Protein AF-A0A444ZGU7-F1 (afdb_monomer_lite)

Secondary structure (DSSP, 8-state):
--S-SGGG-SSSSS----TT-HHHHHHHHHHHHHHHHTT-EEEE-TTS-EEEEE--S-TTSPPEEE-------TT--SSTTHHHHHHHHHHHHHHHHTT-GGG-SS-EEE-

Radius of gyration: 14.43 Å; chains: 1; bounding box: 28×27×40 Å

Structure (mmCIF, N/CA/C/O backbone):
data_AF-A0A444ZGU7-F1
#
_entry.id   AF-A0A444ZGU7-F1
#
loop_
_atom_site.group_PDB
_atom_site.id
_atom_site.type_symbol
_atom_site.label_atom_id
_atom_site.label_alt_id
_atom_site.label_comp_id
_atom_site.label_asym_id
_atom_site.label_entity_id
_atom_site.label_seq_id
_atom_site.pdbx_PDB_ins_code
_atom_site.Cartn_x
_atom_site.Cartn_y
_atom_site.Cartn_z
_atom_site.occupancy
_atom_site.B_iso_or_equiv
_atom_site.auth_seq_id
_atom_site.auth_comp_id
_atom_site.auth_asym_id
_atom_site.auth_atom_id
_atom_site.pdbx_PDB_model_num
ATOM 1 N N . MET A 1 1 ? 0.904 -12.650 -3.189 1.00 57.28 1 MET A N 1
ATOM 2 C CA . MET A 1 1 ? 0.657 -11.236 -3.520 1.00 57.28 1 MET A CA 1
ATOM 3 C C . MET A 1 1 ? 1.992 -10.650 -3.944 1.00 57.28 1 MET A C 1
ATOM 5 O O . MET A 1 1 ? 2.864 -10.543 -3.095 1.00 57.28 1 MET A O 1
ATOM 9 N N . LEU A 1 2 ? 2.229 -10.452 -5.240 1.00 61.28 2 LEU A N 1
ATOM 10 C CA . LEU A 1 2 ? 3.538 -10.039 -5.761 1.00 61.28 2 LEU A CA 1
ATOM 11 C C . LEU A 1 2 ? 3.323 -9.073 -6.930 1.00 61.28 2 LEU A C 1
ATOM 13 O O . LEU A 1 2 ? 2.616 -9.415 -7.871 1.00 61.28 2 LEU A O 1
ATOM 17 N N . LEU A 1 3 ? 3.920 -7.877 -6.870 1.00 67.12 3 LEU A N 1
ATOM 18 C CA . LEU A 1 3 ? 3.898 -6.867 -7.946 1.00 67.12 3 LEU A CA 1
ATOM 19 C C . LEU A 1 3 ? 4.990 -7.142 -8.992 1.00 67.12 3 LEU A C 1
ATOM 21 O O . LEU A 1 3 ? 5.708 -6.227 -9.395 1.00 67.12 3 LEU A O 1
ATOM 25 N N . LEU A 1 4 ? 5.146 -8.418 -9.349 1.00 61.81 4 LEU A N 1
ATOM 26 C CA . LEU A 1 4 ? 6.266 -8.956 -10.133 1.00 61.81 4 LEU A CA 1
ATOM 27 C C . LEU A 1 4 ? 5.841 -9.514 -11.490 1.00 61.81 4 LEU A C 1
ATOM 29 O O . LEU A 1 4 ? 6.667 -10.035 -12.229 1.00 61.81 4 LEU A O 1
ATOM 33 N N . ASP A 1 5 ? 4.545 -9.476 -11.764 1.00 66.25 5 ASP A N 1
ATOM 34 C CA . ASP A 1 5 ? 3.967 -10.030 -12.976 1.00 66.25 5 ASP A CA 1
ATOM 35 C C . ASP A 1 5 ? 4.243 -9.095 -14.168 1.00 66.25 5 A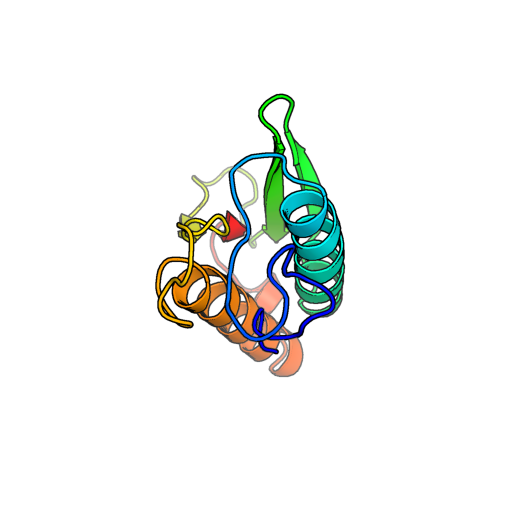SP A C 1
ATOM 37 O O . ASP A 1 5 ? 4.213 -7.870 -14.015 1.00 66.25 5 ASP A O 1
ATOM 41 N N . GLU A 1 6 ? 4.444 -9.659 -15.362 1.00 68.00 6 GLU A N 1
ATOM 42 C CA . GLU A 1 6 ? 4.458 -8.918 -16.634 1.00 68.00 6 GLU A CA 1
ATOM 43 C C . GLU A 1 6 ? 3.190 -8.060 -16.783 1.00 68.00 6 GLU A C 1
ATOM 45 O O . GLU A 1 6 ? 3.219 -6.972 -17.358 1.00 68.00 6 GLU A O 1
ATOM 50 N N . GLN A 1 7 ? 2.083 -8.480 -16.159 1.00 81.06 7 GLN A N 1
ATOM 51 C CA . GLN A 1 7 ? 0.843 -7.705 -16.084 1.00 81.06 7 GLN A CA 1
ATOM 52 C C . GLN A 1 7 ? 1.013 -6.305 -15.477 1.00 81.06 7 GLN A C 1
ATOM 54 O O . GLN A 1 7 ? 0.190 -5.430 -15.741 1.00 81.06 7 GLN A O 1
ATOM 59 N N . VAL A 1 8 ? 2.052 -6.054 -14.679 1.00 92.12 8 VAL A N 1
ATOM 60 C CA . VAL A 1 8 ? 2.316 -4.757 -14.033 1.00 92.12 8 VAL A CA 1
ATOM 61 C C . VAL A 1 8 ? 3.700 -4.201 -14.364 1.00 92.12 8 VAL A C 1
ATOM 63 O O . VAL A 1 8 ? 4.241 -3.405 -13.592 1.00 92.12 8 VAL A O 1
ATOM 66 N N . SER A 1 9 ? 4.257 -4.595 -15.511 1.00 95.06 9 SER A N 1
ATOM 67 C CA . SER A 1 9 ? 5.468 -4.005 -16.073 1.00 95.06 9 SER A CA 1
ATOM 68 C C . SER A 1 9 ? 5.256 -3.543 -17.515 1.00 95.06 9 SER A C 1
ATOM 70 O O . SER A 1 9 ? 4.440 -4.113 -18.235 1.00 95.06 9 SER A O 1
ATOM 72 N N . ASP A 1 10 ? 5.935 -2.466 -17.910 1.00 95.94 10 ASP A N 1
ATOM 73 C CA . ASP A 1 10 ? 5.999 -1.999 -19.300 1.00 95.94 10 ASP A CA 1
ATOM 74 C C . ASP A 1 10 ? 7.217 -2.580 -20.046 1.00 95.94 10 ASP A C 1
ATOM 76 O O . ASP A 1 10 ? 7.242 -2.571 -21.276 1.00 95.94 10 ASP A O 1
ATOM 80 N N . GLY A 1 11 ? 8.199 -3.122 -19.315 1.00 93.00 11 GLY A N 1
ATOM 81 C CA . GLY A 1 11 ? 9.356 -3.821 -19.867 1.00 93.00 11 GLY A CA 1
ATOM 82 C C . GLY A 1 11 ? 9.021 -5.264 -20.254 1.00 93.00 11 GLY A C 1
ATOM 83 O O . GLY A 1 11 ? 8.226 -5.934 -19.596 1.00 93.00 11 GLY A O 1
ATOM 84 N N . ASN A 1 12 ? 9.645 -5.763 -21.323 1.00 91.31 12 ASN A N 1
ATOM 85 C CA . ASN A 1 12 ? 9.523 -7.161 -21.736 1.00 91.31 12 ASN A CA 1
ATOM 86 C C . ASN A 1 12 ? 10.705 -7.970 -21.184 1.00 91.31 12 ASN A C 1
ATOM 88 O O . ASN A 1 12 ? 11.838 -7.788 -21.630 1.00 91.31 12 ASN A O 1
ATOM 92 N N . GLY A 1 13 ? 10.444 -8.858 -20.223 1.00 90.12 13 GLY A N 1
ATOM 93 C CA . GLY A 1 13 ? 11.469 -9.687 -19.580 1.00 90.12 13 GLY A CA 1
ATOM 94 C C . GLY A 1 13 ? 12.277 -8.996 -18.473 1.00 90.12 13 GLY A C 1
ATOM 95 O O . GLY A 1 13 ? 13.205 -9.604 -17.944 1.00 90.12 13 GLY A O 1
ATOM 96 N N . TYR A 1 14 ? 11.931 -7.760 -18.102 1.00 92.56 14 TYR A N 1
ATOM 97 C CA . TYR A 1 14 ? 12.518 -7.034 -16.972 1.00 92.56 14 TYR A CA 1
ATOM 98 C C . TYR A 1 14 ? 11.478 -6.124 -16.308 1.00 92.56 14 TYR A C 1
ATOM 100 O O . TYR A 1 14 ? 10.465 -5.785 -16.916 1.00 92.56 14 TYR A O 1
ATOM 108 N N . LEU A 1 15 ? 11.727 -5.722 -15.057 1.00 94.44 15 LEU A N 1
ATOM 109 C CA . LEU A 1 15 ? 10.813 -4.861 -14.310 1.00 94.44 15 LEU A CA 1
ATOM 110 C C . LEU A 1 15 ? 11.050 -3.385 -14.640 1.00 94.44 15 LEU A C 1
ATOM 112 O O . LEU A 1 15 ? 12.080 -2.803 -14.314 1.00 94.44 15 LEU A O 1
ATOM 116 N N . GLU A 1 16 ? 10.041 -2.778 -15.238 1.00 95.62 16 GLU A N 1
ATOM 117 C CA . GLU A 1 16 ? 9.908 -1.342 -15.453 1.00 95.62 16 GLU A CA 1
ATOM 118 C C . GLU A 1 16 ? 8.467 -0.912 -15.189 1.00 95.62 16 GLU A C 1
ATOM 120 O O . GLU A 1 16 ? 7.525 -1.432 -15.795 1.00 95.62 16 GLU A O 1
ATOM 125 N N . ARG A 1 17 ? 8.298 0.026 -14.258 1.00 96.12 17 ARG A N 1
ATOM 126 C CA . ARG A 1 17 ? 7.020 0.636 -13.892 1.00 96.12 17 ARG A CA 1
ATOM 127 C C . ARG A 1 17 ? 7.275 2.066 -13.425 1.00 96.12 17 ARG A C 1
ATOM 129 O O . ARG A 1 17 ? 7.289 2.346 -12.232 1.00 96.12 17 ARG A O 1
ATOM 136 N N . THR A 1 18 ? 7.529 2.969 -14.361 1.00 96.06 18 THR A N 1
ATOM 137 C CA . THR A 1 18 ? 7.834 4.370 -14.039 1.00 96.06 18 THR A CA 1
ATOM 138 C C . THR A 1 18 ? 6.588 5.135 -13.576 1.00 96.06 18 THR A C 1
ATOM 140 O O . THR A 1 18 ? 5.449 4.684 -13.729 1.00 96.06 18 THR A O 1
ATOM 143 N N . PHE A 1 19 ? 6.791 6.299 -12.953 1.00 94.00 19 PHE A N 1
ATOM 144 C CA . PHE A 1 19 ? 5.699 7.102 -12.404 1.00 94.00 19 PHE A CA 1
ATOM 145 C C . PHE A 1 19 ? 4.641 7.440 -13.472 1.00 94.00 19 PHE A C 1
ATOM 147 O O . PHE A 1 19 ? 4.966 7.958 -14.538 1.00 94.00 19 PHE A O 1
ATOM 154 N N . LEU A 1 20 ? 3.372 7.136 -13.170 1.00 93.75 20 LEU A N 1
ATOM 155 C CA . LEU A 1 20 ? 2.203 7.312 -14.050 1.00 93.75 20 LEU A CA 1
ATOM 156 C C . LEU A 1 20 ? 2.268 6.590 -15.409 1.00 93.75 20 LEU A C 1
ATOM 158 O O . LEU A 1 20 ? 1.474 6.886 -16.304 1.00 93.75 20 LEU A O 1
ATOM 162 N N . SER A 1 21 ? 3.163 5.613 -15.568 1.00 96.19 21 SER A N 1
ATOM 163 C CA . SER A 1 21 ? 3.187 4.764 -16.757 1.00 96.19 21 SER A CA 1
ATOM 164 C C . SER A 1 21 ? 1.937 3.867 -16.843 1.00 96.19 21 SER A C 1
ATOM 166 O O . SER A 1 21 ? 1.237 3.661 -15.841 1.00 96.19 21 SER A O 1
ATOM 168 N N . PRO A 1 22 ? 1.634 3.269 -18.010 1.00 96.12 22 PRO A N 1
ATOM 169 C CA . PRO A 1 22 ? 0.564 2.281 -18.122 1.00 96.12 22 PRO A CA 1
ATOM 170 C C . PRO A 1 22 ? 0.692 1.133 -17.107 1.00 96.12 22 PRO A C 1
ATOM 172 O O . PRO A 1 22 ? -0.314 0.732 -16.517 1.00 96.12 22 PRO A O 1
ATOM 175 N N . ALA A 1 23 ? 1.905 0.627 -16.852 1.00 95.75 23 ALA A N 1
ATOM 176 C CA . ALA A 1 23 ? 2.156 -0.362 -15.802 1.00 95.75 23 ALA A CA 1
ATOM 177 C C . ALA A 1 23 ? 1.835 0.157 -14.401 1.00 95.75 23 ALA A C 1
ATOM 179 O O . ALA A 1 23 ? 1.304 -0.596 -13.583 1.00 95.75 23 ALA A O 1
ATOM 180 N N . SER A 1 24 ? 2.115 1.434 -14.124 1.00 95.25 24 SER A N 1
ATOM 181 C CA . SER A 1 24 ? 1.765 2.061 -12.848 1.00 95.25 24 SER A CA 1
ATOM 182 C C . SER A 1 24 ? 0.252 2.029 -12.628 1.00 95.25 24 SER A C 1
ATOM 184 O O . SER A 1 24 ? -0.214 1.555 -11.594 1.00 95.25 24 SER A O 1
ATOM 186 N N . MET A 1 25 ? -0.534 2.370 -13.651 1.00 95.38 25 MET A N 1
ATOM 187 C CA . MET A 1 25 ? -1.999 2.295 -13.582 1.00 95.38 25 MET A CA 1
ATOM 188 C C . MET A 1 25 ? -2.517 0.865 -13.368 1.00 95.38 25 MET A C 1
ATOM 190 O O . MET A 1 25 ? -3.443 0.656 -12.581 1.00 95.38 25 MET A O 1
ATOM 194 N N . ARG A 1 26 ? -1.912 -0.137 -14.026 1.00 95.56 26 ARG A N 1
ATOM 195 C CA . ARG A 1 26 ? -2.255 -1.555 -13.807 1.00 95.56 26 ARG A CA 1
ATOM 196 C C . ARG A 1 26 ? -1.956 -1.979 -12.369 1.00 95.56 26 A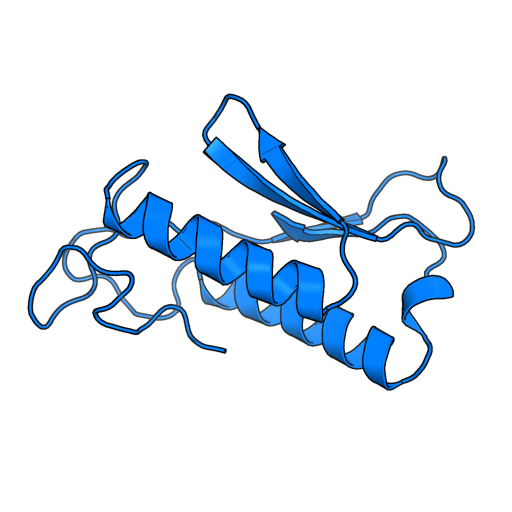RG A C 1
ATOM 198 O O . ARG A 1 26 ? -2.809 -2.573 -11.715 1.00 95.56 26 ARG A O 1
ATOM 205 N N . ALA A 1 27 ? -0.788 -1.611 -11.849 1.00 95.69 27 ALA A N 1
ATOM 206 C CA . ALA A 1 27 ? -0.409 -1.907 -10.474 1.00 95.69 27 ALA A CA 1
ATOM 207 C C . ALA A 1 27 ? -1.303 -1.200 -9.443 1.00 95.69 27 ALA A C 1
ATOM 209 O O . ALA A 1 27 ? -1.637 -1.822 -8.440 1.00 95.69 27 ALA A O 1
ATOM 210 N N . ILE A 1 28 ? -1.752 0.038 -9.691 1.00 96.12 28 ILE A N 1
ATOM 211 C CA . ILE A 1 28 ? -2.704 0.736 -8.809 1.00 96.12 28 ILE A CA 1
ATOM 212 C C . ILE A 1 28 ? -3.976 -0.100 -8.652 1.00 96.12 28 ILE A C 1
ATOM 214 O O . ILE A 1 28 ? -4.430 -0.315 -7.530 1.00 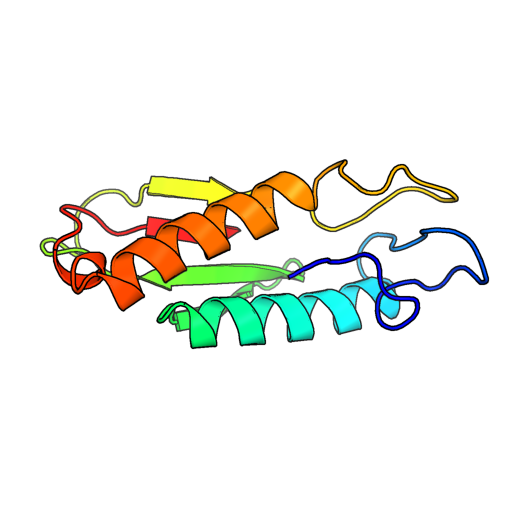96.12 28 ILE A O 1
ATOM 218 N N . ASN A 1 29 ? -4.534 -0.612 -9.752 1.00 95.69 29 ASN A N 1
ATOM 219 C CA . ASN A 1 29 ? -5.748 -1.429 -9.702 1.00 95.69 29 ASN A CA 1
ATOM 220 C C . ASN A 1 29 ? -5.532 -2.717 -8.897 1.00 95.69 29 ASN A C 1
ATOM 222 O O . ASN A 1 29 ? -6.315 -3.012 -7.999 1.00 95.69 29 ASN A O 1
ATOM 226 N N . VAL A 1 30 ? -4.421 -3.417 -9.139 1.00 96.12 30 VAL A N 1
ATOM 227 C CA . VAL A 1 30 ? -4.059 -4.638 -8.402 1.00 96.12 30 VAL A CA 1
ATOM 228 C C . VAL A 1 30 ? -3.883 -4.365 -6.901 1.00 96.12 30 VAL A C 1
ATOM 230 O O . VAL A 1 30 ? -4.392 -5.106 -6.062 1.00 96.12 30 VAL A O 1
ATOM 233 N N . ILE A 1 31 ? -3.196 -3.279 -6.536 1.00 96.75 31 ILE A N 1
ATOM 234 C CA . ILE A 1 31 ? -2.998 -2.889 -5.133 1.00 96.75 31 ILE A CA 1
ATOM 235 C C . ILE A 1 31 ? -4.342 -2.586 -4.463 1.00 96.75 31 ILE A C 1
ATOM 237 O O . ILE A 1 31 ? -4.567 -3.019 -3.331 1.00 96.75 31 ILE A O 1
ATOM 241 N N . ARG A 1 32 ? -5.249 -1.885 -5.154 1.00 97.69 32 ARG A N 1
ATOM 242 C CA . ARG A 1 32 ? -6.590 -1.583 -4.635 1.00 97.69 32 ARG A CA 1
ATOM 243 C C . ARG A 1 32 ? -7.394 -2.847 -4.368 1.00 97.69 32 ARG A C 1
ATOM 245 O O . ARG A 1 32 ? -7.949 -2.970 -3.281 1.00 97.69 32 ARG A O 1
ATOM 252 N N . GLU A 1 33 ? -7.398 -3.798 -5.298 1.00 97.31 33 GLU A N 1
ATOM 253 C CA . GLU A 1 33 ? -8.075 -5.088 -5.113 1.00 97.31 33 GLU A CA 1
ATOM 254 C C . GLU A 1 33 ? -7.559 -5.819 -3.869 1.00 97.31 33 GLU A C 1
ATOM 256 O O . GLU A 1 33 ? -8.335 -6.341 -3.067 1.00 97.31 33 GLU A O 1
ATOM 261 N N . TRP A 1 34 ? -6.244 -5.809 -3.648 1.00 97.94 34 TRP A N 1
ATOM 262 C CA . TRP A 1 34 ? -5.648 -6.427 -2.467 1.00 97.94 34 TRP A CA 1
ATOM 263 C C . TRP A 1 34 ? -5.971 -5.692 -1.165 1.00 97.94 34 TRP A C 1
ATOM 265 O O . TRP A 1 34 ? -6.215 -6.331 -0.140 1.00 97.94 34 TRP A O 1
ATOM 275 N N . MET A 1 35 ? -5.990 -4.359 -1.183 1.00 98.50 35 MET A N 1
ATOM 276 C CA . MET A 1 35 ? -6.421 -3.552 -0.041 1.00 98.50 35 MET A CA 1
ATOM 277 C C . MET A 1 35 ? -7.896 -3.824 0.300 1.00 98.50 35 MET A C 1
ATOM 279 O O . MET A 1 35 ? -8.229 -4.045 1.466 1.00 98.50 35 MET A O 1
ATOM 283 N N . GLU A 1 36 ? -8.775 -3.883 -0.700 1.00 98.56 36 GLU A N 1
ATOM 284 C CA . GLU A 1 36 ? -10.202 -4.191 -0.533 1.00 98.56 36 GLU A CA 1
ATOM 285 C C . GLU A 1 36 ? -10.404 -5.608 0.025 1.00 98.56 36 GLU A C 1
ATOM 287 O O . GLU A 1 36 ? -11.129 -5.812 1.009 1.00 98.56 36 GLU A O 1
ATOM 292 N N . ASP A 1 37 ? -9.668 -6.589 -0.500 1.00 98.19 37 ASP A N 1
ATOM 293 C CA . ASP A 1 37 ? -9.637 -7.948 0.037 1.00 98.19 37 ASP A CA 1
ATOM 294 C C . ASP A 1 37 ? -9.120 -7.985 1.493 1.00 98.19 37 ASP A C 1
ATOM 296 O O . ASP A 1 37 ? -9.636 -8.732 2.342 1.00 98.19 37 ASP A O 1
ATOM 300 N N . ALA A 1 38 ? -8.175 -7.111 1.846 1.00 98.38 38 ALA A N 1
ATOM 301 C CA . ALA A 1 38 ? -7.706 -6.887 3.214 1.00 98.38 38 ALA A CA 1
ATOM 302 C C . ALA A 1 38 ? -8.693 -6.109 4.107 1.00 98.38 38 ALA A C 1
ATOM 304 O O . ALA A 1 38 ? -8.470 -6.023 5.312 1.00 98.38 38 ALA A O 1
ATOM 305 N N . GLY A 1 39 ? -9.835 -5.662 3.570 1.00 98.12 39 GLY A N 1
ATOM 306 C CA . GLY A 1 39 ? -10.900 -4.969 4.307 1.00 98.12 39 GLY A CA 1
ATOM 307 C C . GLY A 1 39 ? -10.699 -3.465 4.437 1.00 98.12 39 GLY A C 1
ATOM 308 O O . GLY A 1 39 ? -11.288 -2.855 5.325 1.00 98.12 39 GLY A O 1
ATOM 309 N N . LEU A 1 40 ? -9.861 -2.879 3.588 1.00 98.56 40 LEU A N 1
ATOM 310 C CA . LEU A 1 40 ? -9.599 -1.449 3.569 1.00 98.56 40 LEU A CA 1
ATOM 311 C C . LEU A 1 40 ? -10.536 -0.775 2.563 1.00 98.56 40 LEU A C 1
ATOM 313 O O . LEU A 1 40 ? -10.820 -1.312 1.493 1.00 98.56 40 LEU A O 1
ATOM 317 N N . ARG A 1 41 ? -10.969 0.444 2.878 1.00 98.38 41 ARG A N 1
ATOM 318 C CA . ARG A 1 41 ? -11.557 1.361 1.899 1.00 98.38 41 ARG A CA 1
ATOM 319 C C . ARG A 1 41 ? -10.437 1.956 1.050 1.00 98.38 41 ARG A C 1
ATOM 321 O O . ARG A 1 41 ? -9.481 2.471 1.623 1.00 98.38 41 ARG A O 1
ATOM 328 N N . THR A 1 42 ? -10.582 1.963 -0.274 1.00 98.62 42 THR A N 1
ATOM 329 C CA . THR A 1 42 ? -9.554 2.497 -1.182 1.00 98.62 42 THR A CA 1
ATOM 330 C C . THR A 1 42 ? -9.974 3.779 -1.891 1.00 98.62 42 THR A C 1
ATOM 332 O O . THR A 1 42 ? -11.163 4.032 -2.100 1.00 98.62 42 THR A O 1
ATOM 335 N N . TRP A 1 43 ? -8.992 4.605 -2.251 1.00 98.31 43 TRP A N 1
ATOM 336 C CA . TRP A 1 43 ? -9.140 5.717 -3.193 1.00 98.31 43 TRP A CA 1
ATOM 337 C C . TRP A 1 43 ? -7.790 6.034 -3.847 1.00 98.31 43 TRP A C 1
ATOM 339 O O . TRP A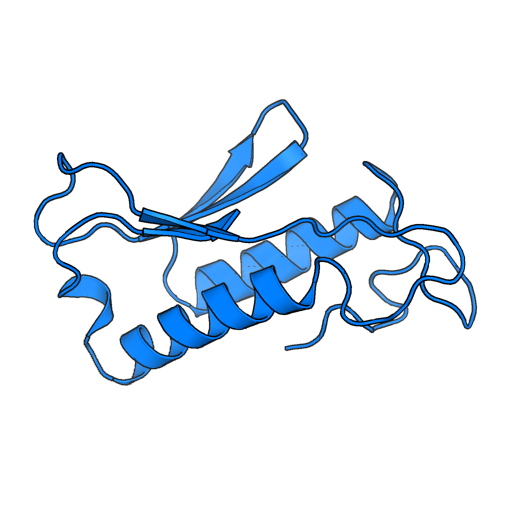 1 43 ? -6.749 5.553 -3.402 1.00 98.31 43 TRP A O 1
ATOM 349 N N . VAL A 1 44 ? -7.816 6.837 -4.910 1.00 97.19 44 VAL A N 1
ATOM 350 C CA . VAL A 1 44 ? -6.616 7.411 -5.531 1.00 97.19 44 VAL A CA 1
ATOM 351 C C . VAL A 1 44 ? -6.701 8.926 -5.382 1.00 97.19 44 VAL A C 1
ATOM 353 O O . VAL A 1 44 ? -7.763 9.500 -5.636 1.00 97.19 44 VAL A O 1
ATOM 356 N N . ASP A 1 45 ? -5.634 9.563 -4.904 1.00 96.06 45 ASP A N 1
ATOM 357 C CA . ASP A 1 45 ? -5.593 11.021 -4.756 1.00 96.06 45 ASP A CA 1
ATOM 358 C C . ASP A 1 45 ? -5.305 11.733 -6.093 1.00 96.06 45 ASP A C 1
ATOM 360 O O . ASP A 1 45 ? -5.040 11.110 -7.122 1.00 96.06 45 ASP A O 1
ATOM 364 N N . GLN A 1 46 ? -5.353 13.067 -6.099 1.00 94.69 46 GLN A N 1
ATOM 365 C CA . GLN A 1 46 ? -5.099 13.858 -7.308 1.00 94.69 46 GLN A CA 1
ATOM 366 C C . GLN A 1 46 ? -3.654 13.748 -7.824 1.00 94.69 46 GLN A C 1
ATOM 368 O O . GLN A 1 46 ? -3.393 14.143 -8.958 1.00 94.69 46 GLN A O 1
ATOM 373 N N . MET A 1 47 ? -2.724 13.244 -7.009 1.00 93.38 47 MET A N 1
ATOM 374 C CA . MET A 1 47 ? -1.319 13.040 -7.368 1.00 93.38 47 MET A CA 1
ATOM 375 C C . MET A 1 47 ? -1.052 11.612 -7.874 1.00 93.38 47 MET A C 1
ATOM 377 O O . MET A 1 47 ? 0.082 11.301 -8.228 1.00 93.38 47 MET A O 1
ATOM 381 N N . GLY A 1 48 ? -2.075 10.752 -7.926 1.00 91.19 48 GLY A N 1
ATOM 382 C CA . GLY A 1 48 ? -1.962 9.371 -8.393 1.00 91.19 48 GLY A CA 1
ATOM 383 C C . GLY A 1 48 ? -1.514 8.378 -7.320 1.00 91.19 48 GLY A C 1
ATOM 384 O O . GLY A 1 48 ? -1.210 7.235 -7.653 1.00 91.19 48 GLY A O 1
ATOM 385 N N . ASN A 1 49 ? -1.488 8.771 -6.044 1.00 94.69 49 ASN A N 1
ATOM 386 C CA . ASN A 1 49 ? -1.193 7.835 -4.962 1.00 94.69 49 ASN A CA 1
ATOM 387 C C . ASN A 1 49 ? -2.406 6.958 -4.692 1.00 94.69 49 ASN A C 1
ATOM 389 O O . ASN A 1 49 ? -3.528 7.455 -4.591 1.00 94.69 49 ASN A O 1
ATOM 393 N N . VAL A 1 50 ? -2.173 5.662 -4.527 1.00 97.12 50 VAL A N 1
ATOM 394 C CA . VAL A 1 50 ? -3.188 4.727 -4.055 1.00 97.12 50 VAL A CA 1
ATOM 395 C C . VAL A 1 50 ? -3.204 4.723 -2.533 1.00 97.12 50 VAL A C 1
ATOM 397 O O . VAL A 1 50 ? -2.164 4.645 -1.890 1.00 97.12 50 VAL A O 1
ATOM 400 N N . HIS A 1 51 ? -4.395 4.801 -1.956 1.00 98.38 51 HIS A N 1
ATOM 401 C CA . HIS A 1 51 ? -4.595 4.745 -0.518 1.00 98.38 51 HIS A CA 1
ATOM 402 C C . HIS A 1 51 ? -5.530 3.597 -0.170 1.00 98.38 51 HIS A C 1
ATOM 404 O O . HIS A 1 51 ? -6.520 3.353 -0.867 1.00 98.38 51 HIS A O 1
ATOM 410 N N . GLY A 1 52 ? -5.255 2.944 0.953 1.00 98.50 52 GLY A N 1
ATOM 411 C CA . GLY A 1 52 ? -6.155 1.993 1.587 1.00 98.50 52 GLY A CA 1
ATOM 412 C C . GLY A 1 52 ? -6.261 2.289 3.073 1.00 98.50 52 GLY A C 1
ATOM 413 O O . GLY A 1 52 ? -5.250 2.323 3.761 1.00 98.50 52 GLY A O 1
ATOM 414 N N . ARG A 1 53 ? -7.470 2.467 3.600 1.00 98.44 53 ARG A N 1
ATOM 415 C CA . ARG A 1 53 ? -7.682 2.824 5.005 1.00 98.44 53 ARG A CA 1
ATOM 416 C C . ARG A 1 53 ? -8.655 1.893 5.697 1.00 98.44 53 ARG A C 1
ATOM 418 O O . ARG A 1 53 ? -9.703 1.551 5.151 1.00 98.44 53 ARG A O 1
ATOM 425 N N . VAL A 1 54 ? -8.328 1.548 6.934 1.00 98.25 54 VAL A N 1
ATOM 426 C CA . VAL A 1 54 ? -9.269 0.959 7.882 1.00 98.25 54 VAL A CA 1
ATOM 427 C C . VAL A 1 54 ? -9.407 1.867 9.091 1.00 98.25 54 VAL A C 1
ATOM 429 O O . VAL A 1 54 ? -8.421 2.409 9.598 1.00 98.25 54 VAL A O 1
ATOM 432 N N . GLU A 1 55 ? -10.641 2.044 9.548 1.00 97.12 55 GLU A N 1
ATOM 433 C CA . GLU A 1 55 ? -10.893 2.763 10.787 1.00 97.12 55 GLU A CA 1
ATOM 434 C C . GLU A 1 55 ? -10.534 1.895 11.993 1.00 97.12 55 GLU A C 1
ATOM 436 O O . GLU A 1 55 ? -10.696 0.674 11.990 1.00 97.12 55 GLU A O 1
ATOM 441 N N . GLY A 1 56 ? -10.032 2.548 13.036 1.00 93.44 56 GLY A N 1
ATOM 442 C CA . GLY A 1 56 ? -9.916 1.937 14.351 1.00 93.44 56 GLY A CA 1
ATOM 443 C C . GLY A 1 56 ? -11.151 2.217 15.205 1.00 93.44 56 GLY A C 1
ATOM 444 O O . GLY A 1 56 ? -12.077 2.913 14.799 1.00 93.44 56 GLY A O 1
ATOM 445 N N . VAL A 1 57 ? -11.110 1.755 16.451 1.00 97.00 57 VAL A N 1
ATOM 446 C CA . VAL A 1 57 ? -12.125 2.027 17.479 1.00 97.00 57 VAL A CA 1
ATOM 447 C C . VAL A 1 57 ? -12.316 3.533 17.707 1.00 97.00 57 VAL A C 1
ATOM 449 O O . VAL A 1 57 ? -13.427 3.974 17.987 1.00 97.00 57 VAL A O 1
ATOM 452 N N . ASN A 1 58 ? -11.250 4.331 17.579 1.00 96.06 58 ASN A N 1
ATOM 453 C CA . ASN A 1 58 ? -11.331 5.789 17.580 1.00 96.06 58 ASN A CA 1
ATOM 454 C C . ASN A 1 58 ? -10.975 6.350 16.187 1.00 96.06 58 ASN A C 1
ATOM 456 O O . ASN A 1 58 ? -9.784 6.512 15.907 1.00 96.06 58 ASN A O 1
ATOM 460 N N . PRO A 1 59 ? -11.962 6.686 15.336 1.00 92.69 59 PRO A N 1
ATOM 461 C CA . PRO A 1 59 ? -11.714 7.219 13.992 1.00 92.69 59 PRO A CA 1
ATOM 462 C C . PRO A 1 59 ? -11.120 8.639 13.990 1.00 92.69 59 PRO A C 1
ATOM 464 O O . PRO A 1 59 ? -10.548 9.067 12.992 1.00 92.69 59 PRO A O 1
ATOM 467 N N . ASN A 1 60 ? -11.212 9.364 15.112 1.00 95.00 60 ASN A N 1
ATOM 468 C CA . ASN A 1 60 ? -10.685 10.725 15.253 1.00 95.00 60 ASN A CA 1
ATOM 469 C C . ASN A 1 60 ? -9.223 10.762 15.730 1.00 95.00 60 ASN A C 1
ATOM 471 O O . ASN A 1 60 ? -8.654 11.841 15.879 1.00 95.00 60 ASN A O 1
ATOM 475 N N . ALA A 1 61 ? -8.620 9.607 16.030 1.00 97.00 61 ALA A N 1
ATOM 476 C CA . ALA A 1 61 ? -7.203 9.541 16.367 1.00 97.00 61 ALA A CA 1
ATOM 477 C C . ALA A 1 61 ? -6.329 9.746 15.121 1.00 97.00 61 ALA A C 1
ATOM 479 O O . ALA A 1 61 ? -6.740 9.446 14.000 1.00 97.00 61 ALA A O 1
ATOM 480 N N . GLU A 1 62 ? -5.090 10.192 15.330 1.00 97.56 62 GLU A N 1
ATOM 481 C CA . GLU A 1 62 ? -4.094 10.253 14.261 1.00 97.56 62 GLU A CA 1
ATOM 482 C C . GLU A 1 62 ? -3.903 8.875 13.620 1.00 97.56 62 GLU A C 1
ATOM 484 O O . GLU A 1 62 ? -3.715 7.863 14.312 1.00 97.56 62 GLU A O 1
ATOM 489 N N . ALA A 1 63 ? -3.956 8.845 12.289 1.00 97.38 63 ALA A N 1
ATOM 490 C CA . ALA A 1 63 ? -3.763 7.625 11.530 1.00 97.38 63 ALA A CA 1
ATOM 491 C C . ALA A 1 63 ? -2.298 7.179 11.599 1.00 97.38 63 ALA A C 1
ATOM 493 O O . ALA A 1 63 ? -1.376 7.985 11.473 1.00 97.38 63 ALA A O 1
ATOM 494 N N . LEU A 1 64 ? -2.081 5.876 11.759 1.00 98.06 64 LEU A N 1
ATOM 495 C CA . LEU A 1 64 ? -0.783 5.281 11.473 1.00 98.06 64 LEU A CA 1
ATOM 496 C C . LEU A 1 64 ? -0.673 5.095 9.957 1.00 98.06 64 LEU A C 1
ATOM 498 O O . LEU A 1 64 ? -1.375 4.257 9.395 1.00 98.06 64 LEU A O 1
ATOM 502 N N . LEU A 1 65 ? 0.209 5.861 9.319 1.00 97.94 65 LEU A N 1
ATOM 503 C CA . LEU A 1 65 ? 0.546 5.683 7.910 1.00 97.94 65 LEU A CA 1
ATOM 504 C C . LEU A 1 65 ? 1.695 4.675 7.784 1.00 97.94 65 LEU A C 1
ATOM 506 O O . LEU A 1 65 ? 2.736 4.834 8.422 1.00 97.94 65 LEU A O 1
ATOM 510 N N . ILE A 1 66 ? 1.501 3.641 6.975 1.00 97.94 66 ILE A N 1
ATOM 511 C CA . ILE A 1 66 ? 2.504 2.618 6.654 1.00 97.94 66 ILE A CA 1
ATOM 512 C C . ILE A 1 66 ? 2.485 2.372 5.154 1.00 97.94 66 ILE A C 1
ATOM 514 O O . ILE A 1 66 ? 1.437 2.478 4.533 1.00 97.94 66 ILE A O 1
ATOM 518 N N . GLY A 1 67 ? 3.620 2.068 4.541 1.00 95.88 67 GLY A N 1
ATOM 519 C CA . GLY A 1 67 ? 3.643 2.129 3.090 1.00 95.88 67 GLY A CA 1
ATOM 520 C C . GLY A 1 67 ? 5.015 2.167 2.463 1.00 95.88 67 GLY A C 1
ATOM 521 O O . GLY A 1 67 ? 6.026 2.016 3.152 1.00 95.88 67 GLY A O 1
ATOM 522 N N . SER A 1 68 ? 5.034 2.369 1.150 1.00 96.81 68 SER A N 1
ATOM 523 C CA . SER A 1 68 ? 6.251 2.611 0.376 1.00 96.81 68 SER A CA 1
ATOM 524 C C . SER A 1 68 ? 5.908 3.182 -1.003 1.00 96.81 68 SER A C 1
ATOM 526 O O . SER A 1 68 ? 4.812 3.684 -1.212 1.00 96.81 68 SER A O 1
ATOM 528 N N . HIS A 1 69 ? 6.839 3.128 -1.949 1.00 95.56 69 HIS A N 1
ATOM 529 C CA . HIS A 1 69 ? 6.571 3.467 -3.342 1.00 95.56 69 HIS A CA 1
ATOM 530 C C . HIS A 1 69 ? 6.274 2.212 -4.168 1.00 95.56 69 HIS A C 1
ATOM 532 O O . HIS A 1 69 ? 6.671 1.099 -3.819 1.00 95.56 69 HIS A O 1
ATOM 538 N N . MET A 1 70 ? 5.545 2.386 -5.268 1.00 93.38 70 MET A N 1
ATOM 539 C CA . MET A 1 70 ? 5.248 1.302 -6.206 1.00 93.38 70 MET A CA 1
ATOM 540 C C . MET A 1 70 ? 5.972 1.462 -7.535 1.00 93.38 70 MET A C 1
ATOM 542 O O . MET A 1 70 ? 6.111 0.477 -8.256 1.00 93.38 70 MET A O 1
ATOM 546 N N . ASP A 1 71 ? 6.393 2.669 -7.895 1.00 94.56 71 ASP A N 1
ATOM 547 C CA . ASP A 1 71 ? 7.165 2.907 -9.102 1.00 94.56 71 ASP A CA 1
ATOM 548 C C . ASP A 1 71 ? 8.567 2.309 -8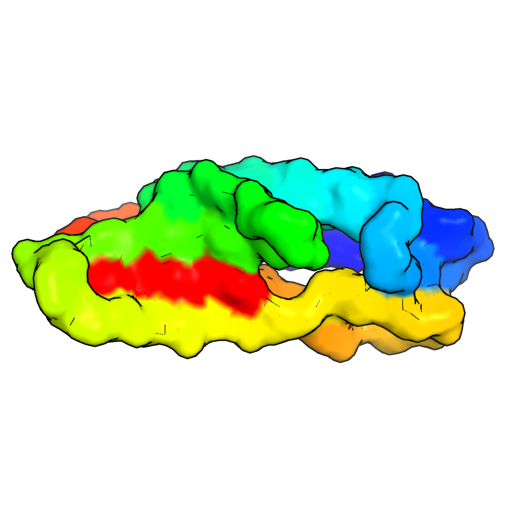.987 1.00 94.56 71 ASP A C 1
ATOM 550 O O . ASP A 1 71 ? 9.095 2.080 -7.895 1.00 94.56 71 ASP A O 1
ATOM 554 N N . THR A 1 72 ? 9.142 2.021 -10.145 1.00 95.62 72 THR A N 1
ATOM 555 C CA . THR A 1 72 ? 10.466 1.438 -10.296 1.00 95.62 72 THR A CA 1
ATOM 556 C C . THR A 1 72 ? 11.251 2.200 -11.353 1.00 95.62 72 THR A C 1
ATOM 558 O O . THR A 1 72 ? 10.692 2.900 -12.202 1.00 95.62 72 THR A O 1
ATOM 561 N N . VAL A 1 73 ? 12.565 2.000 -11.342 1.00 95.62 73 VAL A N 1
ATOM 562 C CA . VAL A 1 73 ? 13.429 2.348 -12.474 1.00 95.62 73 VAL A CA 1
ATOM 563 C C . VAL A 1 73 ? 13.349 1.275 -13.572 1.00 95.62 73 VAL A C 1
ATOM 565 O O . VAL A 1 73 ? 12.643 0.274 -13.423 1.00 95.62 73 VAL A O 1
ATOM 568 N N . VAL A 1 74 ? 14.051 1.503 -14.683 1.00 95.75 74 VAL A N 1
ATOM 569 C CA . VAL A 1 74 ? 14.252 0.510 -15.751 1.00 95.75 74 VAL A CA 1
ATOM 570 C C . VAL A 1 74 ? 15.128 -0.625 -15.222 1.00 95.75 74 VAL A C 1
ATOM 572 O O . VAL A 1 74 ? 16.147 -0.355 -14.589 1.00 95.75 74 VAL A O 1
ATOM 575 N N . ASP A 1 75 ? 14.729 -1.867 -15.502 1.00 95.12 75 ASP A N 1
ATOM 576 C CA . ASP A 1 75 ? 15.414 -3.093 -15.058 1.00 95.12 75 ASP A CA 1
ATOM 577 C C . ASP A 1 75 ? 15.657 -3.116 -13.538 1.00 95.12 75 ASP A C 1
ATOM 579 O O . ASP A 1 75 ? 16.746 -3.387 -13.028 1.00 95.12 75 ASP A O 1
ATOM 583 N N . ALA A 1 76 ? 14.620 -2.732 -12.791 1.00 93.50 76 ALA A N 1
ATOM 584 C CA . ALA A 1 76 ? 14.697 -2.598 -11.349 1.00 93.50 76 ALA A CA 1
ATOM 585 C C . ALA A 1 76 ? 14.683 -3.947 -10.622 1.00 93.50 76 ALA A C 1
ATOM 587 O O . ALA A 1 76 ? 14.089 -4.937 -11.053 1.00 93.50 76 ALA A O 1
ATOM 588 N N . GLY A 1 77 ? 15.255 -3.938 -9.417 1.00 91.56 77 GLY A N 1
ATOM 589 C CA . GLY A 1 77 ? 15.081 -5.019 -8.459 1.00 91.56 77 GLY A CA 1
ATOM 590 C C . GLY A 1 77 ? 13.622 -5.170 -8.023 1.00 91.56 77 GLY A C 1
ATOM 591 O O . GLY A 1 77 ? 12.873 -4.208 -7.889 1.00 91.56 77 GLY A O 1
ATOM 592 N N . MET A 1 78 ? 13.233 -6.409 -7.738 1.00 89.69 78 MET A N 1
ATOM 593 C CA . MET A 1 78 ? 11.832 -6.779 -7.545 1.00 89.69 78 MET A CA 1
ATOM 594 C C . MET A 1 78 ? 11.203 -6.267 -6.230 1.00 89.69 78 MET A C 1
ATOM 596 O O . MET A 1 78 ? 9.984 -6.131 -6.131 1.00 89.69 78 MET A O 1
ATOM 600 N N . PHE A 1 79 ? 12.022 -6.003 -5.208 1.00 92.25 79 PHE A N 1
ATOM 601 C CA . PHE A 1 79 ? 11.554 -5.704 -3.847 1.00 92.25 79 PHE A CA 1
ATOM 602 C C . PHE A 1 79 ? 11.564 -4.223 -3.484 1.00 92.25 79 PHE A C 1
ATOM 604 O O . PHE A 1 79 ? 10.912 -3.849 -2.507 1.00 92.25 79 PHE A O 1
ATOM 611 N N . ASP A 1 80 ? 12.308 -3.407 -4.230 1.00 94.31 80 ASP A N 1
ATOM 612 C CA . ASP A 1 80 ? 12.432 -1.987 -3.926 1.00 94.31 80 ASP A CA 1
ATOM 613 C C . ASP A 1 80 ? 11.067 -1.303 -4.052 1.00 94.31 80 ASP A C 1
ATOM 615 O O . ASP A 1 80 ? 10.339 -1.511 -5.027 1.00 94.31 80 ASP A O 1
ATOM 619 N N . GLY A 1 81 ? 10.678 -0.585 -3.003 1.00 94.56 81 GLY A N 1
ATOM 620 C CA . GLY A 1 81 ? 9.331 -0.054 -2.811 1.00 94.56 81 GLY A CA 1
ATOM 621 C C . GLY A 1 81 ? 8.251 -1.116 -2.563 1.00 94.56 81 GLY A C 1
ATOM 622 O O . GLY A 1 81 ? 7.666 -1.211 -1.479 1.00 94.56 81 GLY A O 1
ATOM 623 N N . SER A 1 82 ? 8.001 -1.966 -3.560 1.00 93.75 82 SER A N 1
ATOM 624 C CA . SER A 1 82 ? 6.845 -2.868 -3.636 1.00 93.75 82 SER A CA 1
ATOM 625 C C . SER A 1 82 ? 6.685 -3.788 -2.416 1.00 93.75 82 SER A C 1
ATOM 627 O O . SER A 1 82 ? 5.559 -4.064 -1.983 1.00 93.75 82 SER A O 1
ATOM 629 N N . LEU A 1 83 ? 7.798 -4.222 -1.809 1.00 94.69 83 LEU A N 1
ATOM 630 C CA . LEU A 1 83 ? 7.784 -5.081 -0.628 1.00 94.69 83 LEU A CA 1
ATOM 631 C C . LEU A 1 83 ? 7.133 -4.390 0.575 1.00 94.69 83 LEU A C 1
ATOM 633 O O . LEU A 1 83 ? 6.432 -5.051 1.343 1.00 94.69 83 LEU A O 1
ATOM 637 N N . GLY A 1 84 ? 7.320 -3.078 0.738 1.00 96.75 84 GLY A N 1
ATOM 638 C CA . GLY A 1 84 ? 6.711 -2.319 1.831 1.00 96.75 84 GLY A CA 1
ATOM 639 C C . GLY A 1 84 ? 5.185 -2.290 1.725 1.00 96.75 84 GLY A C 1
ATOM 640 O O . GLY A 1 84 ? 4.493 -2.576 2.704 1.00 96.75 84 GLY A O 1
ATOM 641 N N . ILE A 1 85 ? 4.664 -2.062 0.516 1.00 96.75 85 ILE A N 1
ATOM 642 C CA . ILE A 1 85 ? 3.221 -2.064 0.227 1.00 96.75 85 ILE A CA 1
ATOM 643 C C . ILE A 1 85 ? 2.629 -3.453 0.489 1.00 96.75 85 ILE A C 1
ATOM 645 O O . ILE A 1 85 ? 1.660 -3.599 1.239 1.00 96.75 85 ILE A O 1
ATOM 649 N N . VAL A 1 86 ? 3.240 -4.500 -0.078 1.00 95.88 86 VAL A N 1
ATOM 650 C CA . VAL A 1 86 ? 2.757 -5.879 0.084 1.00 95.88 86 VAL A CA 1
ATOM 651 C C . VAL A 1 86 ? 2.793 -6.310 1.550 1.00 95.88 86 VAL A C 1
ATOM 653 O O . VAL A 1 86 ? 1.852 -6.955 2.019 1.00 95.88 86 VAL A O 1
ATOM 656 N N . SER A 1 87 ? 3.836 -5.935 2.292 1.00 97.31 87 SER A N 1
ATOM 657 C CA . SER A 1 87 ? 3.970 -6.263 3.716 1.00 97.31 87 SER A CA 1
ATOM 658 C C . SER A 1 87 ? 2.898 -5.575 4.561 1.00 97.31 87 SER A C 1
ATOM 660 O O . SER A 1 87 ? 2.282 -6.227 5.407 1.00 97.31 87 SER A O 1
ATOM 662 N N . ALA A 1 88 ? 2.621 -4.292 4.304 1.00 98.06 88 ALA A N 1
ATOM 663 C CA . ALA A 1 88 ? 1.583 -3.541 5.006 1.00 98.06 88 ALA A CA 1
ATOM 664 C C . ALA A 1 88 ? 0.189 -4.153 4.782 1.00 98.06 88 ALA A C 1
ATOM 666 O O . ALA A 1 88 ? -0.529 -4.441 5.744 1.00 98.06 88 ALA A O 1
ATOM 667 N N . ILE A 1 89 ? -0.163 -4.440 3.524 1.00 98.44 89 ILE A N 1
ATOM 668 C CA . ILE A 1 89 ? -1.445 -5.071 3.178 1.00 98.44 89 ILE A CA 1
ATOM 669 C C . ILE A 1 89 ? -1.539 -6.473 3.790 1.00 98.44 89 ILE A C 1
ATOM 671 O O . ILE A 1 89 ? -2.564 -6.820 4.376 1.00 98.44 89 ILE A O 1
ATOM 675 N N . SER A 1 90 ? -0.466 -7.265 3.724 1.00 98.19 90 SER A N 1
ATOM 676 C CA . SER A 1 90 ? -0.437 -8.623 4.285 1.00 98.19 90 SER A CA 1
ATOM 677 C C . SER A 1 90 ? -0.640 -8.623 5.802 1.00 98.19 90 SER A C 1
ATOM 679 O O . SER A 1 90 ? -1.390 -9.451 6.322 1.00 98.19 90 SER A O 1
ATOM 681 N N . ALA A 1 91 ? -0.033 -7.674 6.520 1.00 98.31 91 ALA A N 1
ATOM 682 C CA . ALA A 1 91 ? -0.225 -7.526 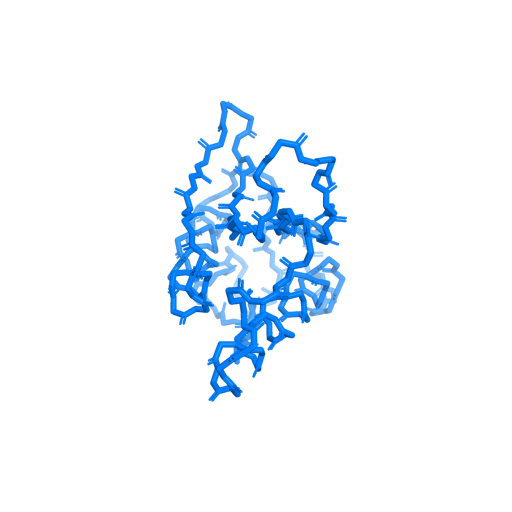7.959 1.00 98.31 91 ALA A CA 1
ATOM 683 C C . ALA A 1 91 ? -1.687 -7.194 8.305 1.00 98.31 91 ALA A C 1
ATOM 685 O O . ALA A 1 91 ? -2.275 -7.822 9.190 1.00 98.31 91 ALA A O 1
ATOM 686 N N . LEU A 1 92 ? -2.309 -6.261 7.578 1.00 98.50 92 LEU A N 1
ATOM 687 C CA . LEU A 1 92 ? -3.718 -5.909 7.784 1.00 98.50 92 LEU A CA 1
ATOM 688 C C . LEU A 1 92 ? -4.662 -7.053 7.390 1.00 98.50 92 LEU A C 1
ATOM 690 O O . LEU A 1 92 ? -5.588 -7.367 8.139 1.00 98.50 92 LEU A O 1
ATOM 694 N N . LYS A 1 93 ? -4.387 -7.764 6.291 1.00 98.50 93 LYS A N 1
ATOM 695 C CA . LYS A 1 93 ? -5.132 -8.971 5.903 1.00 98.50 93 LYS A CA 1
ATOM 696 C C . LYS A 1 93 ? -5.049 -10.046 6.986 1.00 98.50 93 LYS A C 1
ATOM 698 O O . LYS A 1 93 ? -6.068 -10.647 7.326 1.00 98.50 93 LYS A O 1
ATOM 703 N N . ALA A 1 94 ? -3.876 -10.259 7.581 1.00 98.62 94 ALA A N 1
ATOM 704 C CA . ALA A 1 94 ? -3.719 -11.190 8.694 1.00 98.62 94 ALA A CA 1
ATOM 705 C C . ALA A 1 94 ? -4.555 -10.761 9.912 1.00 98.62 94 ALA A C 1
ATOM 707 O O . ALA A 1 94 ? -5.199 -11.601 10.545 1.00 98.62 94 ALA A O 1
ATOM 708 N N . LEU A 1 95 ? -4.619 -9.463 10.228 1.00 98.44 95 LEU A N 1
ATOM 709 C CA . LEU A 1 95 ? -5.508 -8.957 11.279 1.00 98.44 95 LEU A CA 1
ATOM 710 C C . LEU A 1 95 ? -6.989 -9.166 10.937 1.00 98.44 95 LEU A C 1
ATOM 712 O O . LEU A 1 95 ? -7.754 -9.534 11.831 1.00 98.44 95 LEU A O 1
ATOM 716 N N . LYS A 1 96 ? -7.395 -8.986 9.673 1.00 98.38 96 LYS A N 1
ATOM 717 C CA . LYS A 1 96 ? -8.766 -9.255 9.202 1.00 98.38 96 LYS A CA 1
ATOM 718 C C . LYS A 1 96 ? -9.152 -10.711 9.418 1.00 98.38 96 LYS A C 1
ATOM 720 O O . LYS A 1 96 ? -10.148 -10.981 10.080 1.00 98.38 96 LYS A O 1
ATOM 725 N N . VAL A 1 97 ? -8.333 -11.638 8.921 1.00 98.31 97 VAL A N 1
ATOM 726 C CA . VAL A 1 97 ? -8.576 -13.089 9.024 1.00 98.31 97 VAL A CA 1
ATOM 727 C C . VAL A 1 97 ? -8.665 -13.543 10.484 1.00 98.31 97 VAL A C 1
ATOM 729 O O . VAL A 1 97 ? -9.453 -14.422 10.810 1.00 98.31 97 VAL A O 1
ATOM 732 N N . ASN A 1 98 ? -7.919 -12.899 11.385 1.00 98.25 98 ASN A N 1
ATOM 733 C CA . ASN A 1 98 ? -7.951 -13.196 12.817 1.00 98.25 98 ASN A CA 1
ATOM 734 C C . ASN A 1 98 ? -9.019 -12.408 13.610 1.00 98.25 98 ASN A C 1
ATOM 736 O O . ASN A 1 98 ? -8.996 -12.437 14.842 1.00 98.25 98 ASN A O 1
ATOM 740 N N . GLY A 1 99 ? -9.920 -11.662 12.954 1.00 97.44 99 GLY A N 1
ATOM 741 C CA . GLY A 1 99 ? -10.978 -10.890 13.626 1.00 97.44 99 GLY A CA 1
ATOM 742 C C . GLY A 1 99 ? -10.453 -9.764 14.531 1.00 97.44 99 GLY A C 1
ATOM 743 O O . GLY A 1 99 ? -11.032 -9.465 15.582 1.00 97.44 99 GLY A O 1
ATOM 744 N N . LYS A 1 100 ? -9.300 -9.185 14.174 1.00 98.00 100 LYS A N 1
ATOM 745 C CA . LYS A 1 100 ? -8.604 -8.134 14.937 1.00 98.00 100 LYS A CA 1
ATOM 746 C C . LYS A 1 100 ? -8.545 -6.786 14.223 1.00 98.00 100 LYS A C 1
ATOM 748 O O . LYS A 1 100 ? -8.207 -5.807 14.877 1.00 98.00 100 LYS A O 1
ATOM 753 N N . LEU A 1 101 ? -8.870 -6.723 12.931 1.00 97.44 101 LEU A N 1
ATOM 754 C CA . LEU A 1 101 ? -8.768 -5.494 12.137 1.00 97.44 101 LEU A CA 1
ATOM 755 C C . LEU A 1 101 ? -9.597 -4.343 12.738 1.00 97.44 101 LEU A C 1
ATOM 757 O O . LEU A 1 101 ? -9.057 -3.283 13.021 1.00 97.44 101 LEU A O 1
ATOM 761 N N . GLU A 1 102 ? -10.867 -4.584 13.061 1.00 93.56 102 GLU A N 1
ATOM 762 C CA . GLU A 1 102 ? -11.767 -3.575 13.656 1.00 93.56 102 GLU A CA 1
ATOM 763 C C . GLU A 1 102 ? -11.406 -3.203 15.108 1.00 93.56 102 GLU A C 1
ATOM 765 O O . GLU A 1 102 ? -11.918 -2.236 15.665 1.00 93.56 102 GLU A O 1
ATOM 770 N N . LYS A 1 103 ? -10.504 -3.963 15.746 1.00 96.81 103 LYS A N 1
ATOM 771 C CA . LYS A 1 103 ? -10.042 -3.723 17.125 1.00 96.81 103 LYS A CA 1
ATOM 772 C C . LYS A 1 103 ? -8.818 -2.808 17.186 1.00 96.81 103 LYS A C 1
ATOM 774 O O . LYS A 1 103 ? -8.294 -2.559 18.275 1.00 96.81 103 LYS A O 1
ATOM 779 N N . LEU A 1 104 ? -8.325 -2.339 16.039 1.00 97.81 104 LEU A N 1
ATOM 780 C CA . LEU A 1 104 ? -7.236 -1.370 15.980 1.00 97.81 104 LEU A CA 1
ATOM 781 C C . LEU A 1 104 ? -7.616 -0.114 16.770 1.00 97.81 104 LEU A C 1
ATOM 783 O O . LEU A 1 104 ? -8.733 0.376 16.689 1.00 97.81 104 LEU A O 1
ATOM 787 N N . LYS A 1 105 ? -6.691 0.422 17.571 1.00 97.31 105 LYS A N 1
ATOM 788 C CA . LYS A 1 105 ? -6.994 1.569 18.452 1.00 97.31 105 LYS A CA 1
ATOM 789 C C . LYS A 1 105 ? -7.163 2.889 17.695 1.00 97.31 105 LYS A C 1
ATOM 791 O O . LYS A 1 105 ? -7.805 3.801 18.203 1.00 97.31 105 LYS A O 1
ATOM 796 N N . ARG A 1 106 ? -6.534 2.994 16.528 1.00 97.75 106 ARG A N 1
ATOM 797 C CA . ARG A 1 106 ? -6.467 4.185 15.678 1.00 97.75 106 ARG A CA 1
ATOM 798 C C . ARG A 1 106 ? -6.629 3.766 14.216 1.00 97.75 106 ARG A C 1
ATOM 800 O O . ARG A 1 106 ? -6.405 2.583 13.936 1.00 97.75 106 ARG A O 1
ATOM 807 N N . PRO A 1 107 ? -6.964 4.692 13.310 1.00 98.38 107 PRO A N 1
ATOM 808 C CA . PRO A 1 107 ? -6.987 4.398 11.889 1.00 98.38 107 PRO A CA 1
ATOM 809 C C . PRO A 1 107 ? -5.605 3.953 11.408 1.00 98.38 107 PRO A C 1
ATOM 811 O O . PRO A 1 107 ? -4.579 4.411 11.923 1.00 98.38 107 PRO A O 1
ATOM 814 N N . VAL A 1 108 ? -5.576 3.067 10.420 1.00 98.56 108 VAL A N 1
ATOM 815 C CA . VAL A 1 108 ? -4.343 2.679 9.729 1.00 98.56 108 VAL A CA 1
ATOM 816 C C . VAL A 1 108 ? -4.552 2.901 8.244 1.00 98.56 108 VAL A C 1
ATOM 818 O O . VAL A 1 108 ? -5.564 2.470 7.686 1.00 98.56 108 VAL A O 1
ATOM 821 N N . GLU A 1 109 ? -3.599 3.585 7.625 1.00 98.31 109 GLU A N 1
ATOM 822 C CA . GLU A 1 109 ? -3.603 3.885 6.202 1.00 98.31 109 GLU A CA 1
ATOM 823 C C . GLU A 1 109 ? -2.369 3.270 5.547 1.00 98.31 109 GLU A C 1
ATOM 825 O O . GLU A 1 109 ? -1.252 3.397 6.051 1.00 98.31 109 GLU A O 1
ATOM 830 N N . VAL A 1 110 ? -2.602 2.576 4.439 1.00 98.31 110 VAL A N 1
ATOM 831 C CA . VAL A 1 110 ? -1.580 2.049 3.548 1.00 98.31 110 VAL A CA 1
ATOM 832 C C . VAL A 1 110 ? -1.457 2.978 2.352 1.00 98.31 110 VAL A C 1
ATOM 834 O O . VAL A 1 110 ? -2.477 3.286 1.731 1.00 98.31 110 VAL A O 1
ATOM 837 N N . ARG A 1 111 ? -0.229 3.392 2.037 1.00 93.00 111 ARG A N 1
ATOM 838 C CA . ARG A 1 111 ? 0.101 4.227 0.879 1.00 93.00 111 ARG A CA 1
ATOM 839 C C . ARG A 1 111 ? 1.322 3.699 0.135 1.00 93.00 111 ARG A C 1
ATOM 841 O O . ARG A 1 111 ? 2.230 3.162 0.806 1.00 93.00 111 ARG A O 1
#

Organism: Arachis hypogaea (NCBI:txid3818)

Foldseek 3Di:
DFLQDPQLAPDDPARAHAPPDPSLVSVLVVLCVLLVLLVFDWDADPRGDIKTKDFEPDAPDDEAEWAFDDGAHTRGDRCHRRVRSVVLSVVSSVCVVVVNNRNHHGMYMYD

pLDDT: mean 94.28, std 7.8, range [57.28, 98.62]

InterPro domains:
  IPR001261 ArgE/DapE/ACY1/CPG2/YscS, conserved site [PS00758] (64-73)
  IPR007484 Peptidase M28 [PF04389] (49-99)
  IPR010158 N-carbamoyl-L-amino-acid amidohydrolase [PTHR32494] (7-110)

Sequence (111 aa):
MLLLDEQVSDGNGYLERTFLSPASMRAINVIREWMEDAGLRTWVDQMGNVHGRVEGVNPNAEALLIGSHMDTVVDAGMFDGSLGIVSAISALKALKVNGKLEKLKRPVEVR